Protein AF-A0ABD2GGA6-F1 (afdb_monomer)

Organism: Pagothenia borchgrevinki (NCBI:txid8213)

pLDDT: mean 84.06, std 16.99, range [43.5, 97.94]

Secondary structure (DSSP, 8-state):
-TT--SS-EEEE-SS-TTT-S-EEEEETTEEEEEEE--HHHHHHHHHHHHHHTTPPPPTTTHHHHHHHHHHTS-SS-SS-TTS---TT------HHHHHHHHHHHHHHTT--

Nearest PDB structures (foldseek):
  9c3c-assembly1_g  TM=4.250E-01  e=9.860E+00  Oryctolagus cuniculus
  2l6p-assembly1_A  TM=2.919E-01  e=5.508E+00  Pseudomonas aeruginosa

Foldseek 3Di:
DPPDDQAWDKDFPDDDLVPGQAIFIDHHNDTPGGGDRHPVVSVVVRLVCCVVVVNDDDPVCNLVSLLCCCPVVVHLHPDDPPDPVDVPPPPDRDVVSVVVVVVVVVVVVVVD

Radius of gyration: 16.71 Å; Cα contacts (8 Å, |Δi|>4): 120; chains: 1; bounding box: 41×45×35 Å

Solvent-accessible surface area (backbone atoms only — not comparable to full-atom values): 6899 Å² total; per-residue (Å²): 131,92,83,57,52,63,55,64,37,78,44,67,56,61,94,42,79,90,76,36,63,36,28,28,38,27,45,65,61,37,79,78,41,80,78,31,67,40,66,68,62,43,50,51,53,39,57,49,44,35,66,77,67,70,47,79,72,53,82,94,44,35,61,59,53,52,40,46,35,31,76,76,65,61,50,85,41,99,77,64,91,88,59,77,90,52,100,82,61,75,75,81,70,58,65,68,43,53,51,51,54,50,53,53,49,58,50,63,64,71,79,110

Structure (mmCIF, N/CA/C/O backbone):
data_AF-A0ABD2GGA6-F1
#
_entry.id   AF-A0ABD2GGA6-F1
#
loop_
_atom_site.group_PDB
_atom_site.id
_atom_site.type_symbol
_atom_site.label_atom_id
_atom_site.label_alt_id
_atom_site.label_comp_id
_atom_site.label_asym_id
_atom_site.label_entity_id
_atom_site.label_seq_id
_atom_site.pdbx_PDB_ins_code
_atom_site.Cartn_x
_atom_site.Cartn_y
_atom_site.Cartn_z
_atom_site.occupancy
_atom_site.B_iso_or_equiv
_atom_site.auth_seq_id
_atom_site.auth_comp_id
_atom_site.auth_asym_id
_atom_site.auth_atom_id
_atom_site.pdbx_PDB_model_num
ATOM 1 N N . MET A 1 1 ? 3.177 -19.030 -9.518 1.00 46.16 1 MET A N 1
ATOM 2 C CA . MET A 1 1 ? 2.242 -17.879 -9.436 1.00 46.16 1 MET A CA 1
ATOM 3 C C . MET A 1 1 ? 1.575 -17.800 -8.055 1.00 46.16 1 MET A C 1
ATOM 5 O O . MET A 1 1 ? 0.720 -16.955 -7.841 1.00 46.16 1 MET A O 1
ATOM 9 N N . ASP A 1 2 ? 2.032 -18.587 -7.076 1.00 51.25 2 ASP A N 1
ATOM 10 C CA . ASP A 1 2 ? 1.368 -18.817 -5.780 1.00 51.25 2 ASP A CA 1
ATOM 11 C C . ASP A 1 2 ? 1.676 -17.774 -4.695 1.00 51.25 2 ASP A C 1
ATOM 13 O O . ASP A 1 2 ? 1.459 -18.013 -3.512 1.00 51.25 2 ASP A O 1
ATOM 17 N N . GLN A 1 3 ? 2.216 -16.618 -5.080 1.00 61.81 3 GLN A N 1
ATOM 18 C CA . GLN A 1 3 ? 2.739 -15.621 -4.139 1.00 61.81 3 GLN A CA 1
ATOM 19 C C . GLN A 1 3 ? 1.847 -14.386 -3.989 1.00 61.81 3 GLN A C 1
ATOM 21 O O . GLN A 1 3 ? 2.186 -13.462 -3.251 1.00 61.81 3 GLN A O 1
ATOM 26 N N . VAL A 1 4 ? 0.724 -14.345 -4.704 1.00 66.31 4 VAL A N 1
ATOM 27 C CA . VAL A 1 4 ? -0.135 -13.165 -4.765 1.00 66.31 4 VAL A CA 1
ATOM 28 C C . VAL A 1 4 ? -1.279 -13.300 -3.761 1.00 66.31 4 VAL A C 1
ATOM 30 O O . VAL A 1 4 ? -1.932 -14.341 -3.688 1.00 66.31 4 VAL A O 1
ATOM 33 N N . GLN A 1 5 ? -1.489 -12.267 -2.945 1.00 78.31 5 GLN A N 1
ATOM 34 C CA . GLN A 1 5 ? -2.512 -12.266 -1.898 1.00 78.31 5 GLN A CA 1
ATOM 35 C C . GLN A 1 5 ? -3.921 -12.153 -2.502 1.00 78.31 5 GLN A C 1
ATOM 37 O O . GLN A 1 5 ? -4.102 -11.724 -3.643 1.00 78.31 5 GLN A O 1
ATOM 42 N N . LEU A 1 6 ? -4.933 -12.539 -1.719 1.00 87.19 6 LEU A N 1
ATOM 43 C CA . LEU A 1 6 ? -6.343 -12.355 -2.093 1.00 87.19 6 LEU A CA 1
ATOM 44 C C . LEU A 1 6 ? -6.728 -10.868 -2.096 1.00 87.19 6 LEU A C 1
ATOM 46 O O . LEU A 1 6 ? -7.554 -10.425 -2.891 1.00 87.19 6 LEU A O 1
ATOM 50 N N . THR A 1 7 ? -6.099 -10.080 -1.226 1.00 92.19 7 THR A N 1
ATOM 51 C CA . THR A 1 7 ? -6.333 -8.642 -1.125 1.00 92.19 7 THR A CA 1
ATOM 52 C C . THR A 1 7 ? -5.553 -7.861 -2.181 1.00 92.19 7 THR A C 1
ATOM 54 O O . THR A 1 7 ? -4.505 -8.328 -2.645 1.00 92.19 7 THR A O 1
ATOM 57 N N . PRO A 1 8 ? -6.015 -6.647 -2.531 1.00 96.56 8 PRO A N 1
ATOM 58 C CA . PRO A 1 8 ? -5.306 -5.753 -3.434 1.00 96.56 8 PRO A CA 1
ATOM 59 C C . PRO A 1 8 ? -3.818 -5.637 -3.105 1.00 96.56 8 PRO A C 1
ATOM 61 O O . PRO A 1 8 ? -3.448 -5.234 -2.003 1.00 96.56 8 PRO A O 1
ATOM 64 N N . THR A 1 9 ? -2.964 -6.007 -4.057 1.00 95.56 9 THR A N 1
ATOM 65 C CA . THR A 1 9 ? -1.515 -6.109 -3.854 1.00 95.56 9 THR A CA 1
ATOM 66 C C . THR A 1 9 ? -0.764 -5.524 -5.037 1.00 95.56 9 THR A C 1
ATOM 68 O O . THR A 1 9 ? -1.051 -5.843 -6.191 1.00 95.56 9 THR A O 1
ATOM 71 N N . ILE A 1 10 ? 0.235 -4.691 -4.747 1.00 96.38 10 ILE A N 1
ATOM 72 C CA . ILE A 1 10 ? 1.140 -4.147 -5.759 1.00 96.38 10 ILE A CA 1
ATOM 73 C C . ILE A 1 10 ? 2.289 -5.128 -5.976 1.00 96.38 10 ILE A C 1
ATOM 75 O O . ILE A 1 10 ? 2.988 -5.500 -5.035 1.00 96.38 10 ILE A O 1
ATOM 79 N N . VAL A 1 11 ? 2.527 -5.495 -7.229 1.00 95.94 11 VAL A N 1
ATOM 80 C CA . VAL A 1 11 ? 3.708 -6.247 -7.650 1.00 95.94 11 VAL A CA 1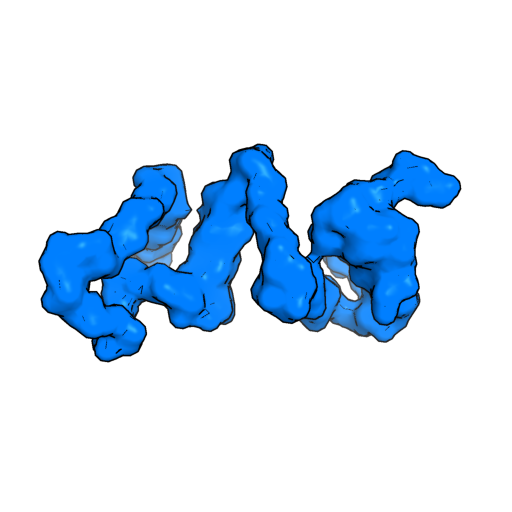
ATOM 81 C C . VAL A 1 11 ? 4.732 -5.262 -8.200 1.00 95.94 11 VAL A C 1
ATOM 83 O O . VAL A 1 11 ? 4.465 -4.532 -9.155 1.00 95.94 11 VAL A O 1
ATOM 86 N N . VAL A 1 12 ? 5.918 -5.238 -7.599 1.00 96.19 12 VAL A N 1
ATOM 87 C CA . VAL A 1 12 ? 7.027 -4.385 -8.038 1.00 96.19 12 VAL A CA 1
ATOM 88 C C . VAL A 1 12 ? 7.847 -5.133 -9.087 1.00 96.19 12 VAL A C 1
ATOM 90 O O . VAL A 1 12 ? 8.452 -6.159 -8.783 1.00 96.19 12 VAL A O 1
ATOM 93 N N . CYS A 1 13 ? 7.915 -4.618 -10.317 1.00 94.12 13 CYS A N 1
ATOM 94 C CA . CYS A 1 13 ? 8.730 -5.226 -11.371 1.00 94.12 13 CYS A CA 1
ATOM 95 C C . CYS A 1 13 ? 10.137 -4.624 -11.326 1.00 94.12 13 CYS A C 1
ATOM 97 O O . CYS A 1 13 ? 10.431 -3.627 -11.989 1.00 94.12 13 CYS A O 1
ATOM 99 N N . GLY A 1 14 ? 11.009 -5.171 -10.485 1.00 91.06 14 GLY A N 1
ATOM 100 C CA . GLY A 1 14 ? 12.376 -4.680 -10.326 1.00 91.06 14 GLY A CA 1
ATOM 101 C C . GLY A 1 14 ? 13.006 -5.125 -9.014 1.00 91.06 14 GLY A C 1
ATOM 102 O O . GLY A 1 14 ? 12.497 -6.013 -8.340 1.00 91.06 14 GLY A O 1
ATOM 103 N N . ARG A 1 15 ? 14.125 -4.491 -8.645 1.00 90.19 15 ARG A N 1
ATOM 104 C CA . ARG A 1 15 ? 14.842 -4.803 -7.396 1.00 90.19 15 ARG A CA 1
ATOM 105 C C . ARG A 1 15 ? 14.209 -4.155 -6.163 1.00 90.19 15 ARG A C 1
ATOM 107 O O . ARG A 1 15 ? 14.336 -4.688 -5.070 1.00 90.19 15 ARG A O 1
ATOM 114 N N . SER A 1 16 ? 13.570 -2.996 -6.325 1.00 93.38 16 SER A N 1
ATOM 115 C CA . SER A 1 16 ? 12.915 -2.264 -5.235 1.00 93.38 16 SER A CA 1
ATOM 116 C C . SER A 1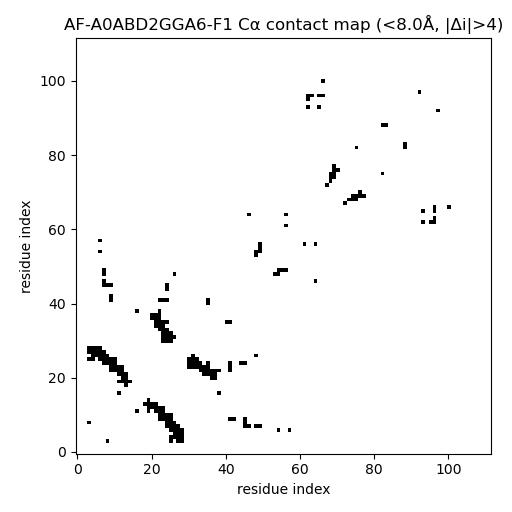 16 ? 11.834 -1.322 -5.760 1.00 93.38 16 SER A C 1
ATOM 118 O O . SER A 1 16 ? 11.859 -0.929 -6.929 1.00 93.38 16 SER A O 1
ATOM 120 N N . CYS A 1 17 ? 10.915 -0.904 -4.886 1.00 92.25 17 CYS A N 1
ATOM 121 C CA . CYS A 1 17 ? 9.889 0.090 -5.218 1.00 92.25 17 CYS A CA 1
ATOM 122 C C . CYS A 1 17 ? 10.474 1.477 -5.544 1.00 92.25 17 CYS A C 1
ATOM 124 O O . CYS A 1 17 ? 9.838 2.244 -6.257 1.00 92.25 17 CYS A O 1
ATOM 126 N N . TYR A 1 18 ? 11.696 1.769 -5.086 1.00 91.44 18 TYR A N 1
ATOM 127 C CA . TYR A 1 18 ? 12.398 3.033 -5.340 1.00 91.44 18 TYR A CA 1
ATOM 128 C C . TYR A 1 18 ? 13.073 3.100 -6.717 1.00 91.44 18 TYR A C 1
ATOM 130 O O . TYR A 1 18 ? 13.309 4.185 -7.236 1.00 91.44 18 TYR A O 1
ATOM 138 N N . SER A 1 19 ? 13.424 1.948 -7.299 1.00 93.69 19 SER A N 1
ATOM 139 C CA . SER A 1 19 ? 14.148 1.866 -8.580 1.00 93.69 19 SER A CA 1
ATOM 140 C C . SER A 1 19 ? 13.297 1.333 -9.732 1.00 93.69 19 SER A C 1
ATOM 142 O O . SER A 1 19 ? 13.675 1.468 -10.898 1.00 93.69 19 SER A O 1
ATOM 144 N N . SER A 1 20 ? 12.156 0.713 -9.424 1.00 94.69 20 SER A N 1
ATOM 145 C CA . SER A 1 20 ? 11.265 0.149 -10.429 1.00 94.69 20 SER A CA 1
ATOM 146 C C . SER A 1 20 ? 10.526 1.235 -11.212 1.00 94.69 20 SER A C 1
ATOM 148 O O . SER A 1 20 ? 10.101 2.251 -10.668 1.00 94.69 20 SER A O 1
ATOM 150 N N . ARG A 1 21 ? 10.353 0.983 -12.513 1.00 94.19 21 ARG A N 1
ATOM 151 C CA . ARG A 1 21 ? 9.579 1.819 -13.446 1.00 94.19 21 ARG A CA 1
ATOM 152 C C . ARG A 1 21 ? 8.302 1.135 -13.932 1.00 94.19 21 ARG A C 1
ATOM 154 O O . ARG A 1 21 ? 7.648 1.631 -14.843 1.00 94.19 21 ARG A O 1
ATOM 161 N N . ARG A 1 22 ? 7.990 -0.039 -13.378 1.00 96.44 22 ARG A N 1
ATOM 162 C CA . ARG A 1 22 ? 6.827 -0.835 -13.760 1.00 96.44 22 ARG A CA 1
ATOM 163 C C . ARG A 1 22 ? 6.267 -1.537 -12.535 1.00 96.44 22 ARG A C 1
ATOM 165 O O . ARG A 1 22 ? 6.957 -2.292 -11.854 1.00 96.44 22 ARG A O 1
ATOM 172 N N . PHE A 1 23 ? 4.988 -1.324 -12.299 1.00 97.94 23 PHE A N 1
ATOM 173 C CA . PHE A 1 23 ? 4.230 -1.956 -11.235 1.00 97.94 23 PHE A CA 1
ATOM 174 C C . PHE A 1 23 ? 3.032 -2.677 -11.845 1.00 97.94 23 PHE A C 1
ATOM 176 O O . PHE A 1 23 ? 2.555 -2.312 -12.921 1.00 97.94 23 PHE A O 1
ATOM 183 N N . MET A 1 24 ? 2.547 -3.699 -11.154 1.00 97.69 24 MET A N 1
ATO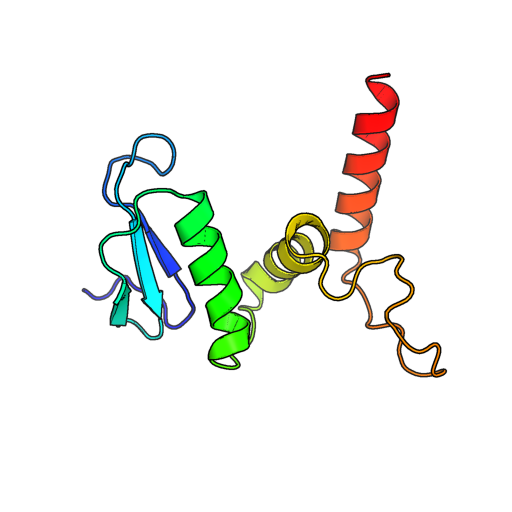M 184 C CA . MET A 1 24 ? 1.288 -4.362 -11.479 1.00 97.69 24 MET A CA 1
ATOM 185 C C . MET A 1 24 ? 0.375 -4.30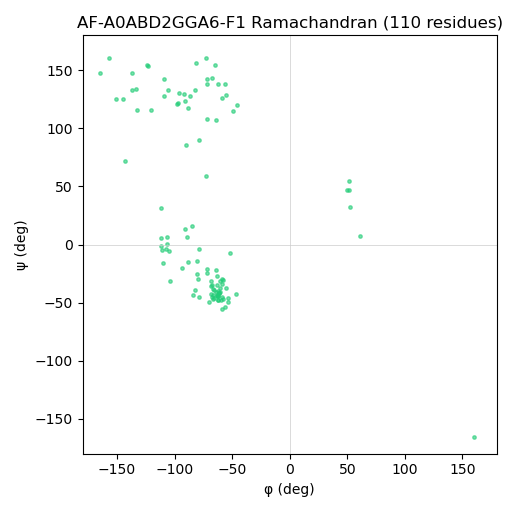6 -10.261 1.00 97.69 24 MET A C 1
ATOM 187 O O . MET A 1 24 ? 0.852 -4.251 -9.127 1.00 97.69 24 MET A O 1
ATOM 191 N N . LEU A 1 25 ? -0.929 -4.342 -10.492 1.00 97.56 25 LEU A N 1
ATOM 192 C CA . LEU A 1 25 ? -1.931 -4.521 -9.456 1.00 97.56 25 LEU A CA 1
ATOM 193 C C . LEU A 1 25 ? -2.545 -5.907 -9.605 1.00 97.56 25 LEU A C 1
ATOM 195 O O . LEU A 1 25 ? -3.037 -6.262 -10.678 1.00 97.56 25 LEU A O 1
ATOM 199 N N . SER A 1 26 ? -2.555 -6.652 -8.507 1.00 96.75 26 SER A N 1
ATOM 200 C CA . SER A 1 26 ? -3.351 -7.861 -8.382 1.00 96.75 26 SER A CA 1
ATOM 201 C C . SER A 1 26 ? -4.511 -7.659 -7.425 1.00 96.75 26 SER A C 1
ATOM 203 O O . SER A 1 26 ? -4.346 -7.051 -6.369 1.00 96.75 26 SER A O 1
ATOM 205 N N . VAL A 1 27 ? -5.650 -8.254 -7.759 1.00 95.06 27 VAL A N 1
ATOM 206 C CA . VAL A 1 27 ? -6.811 -8.416 -6.877 1.00 95.06 27 VAL A CA 1
ATOM 207 C C . VAL A 1 27 ? -7.272 -9.863 -7.009 1.00 95.06 27 VAL A C 1
ATOM 209 O O . VAL A 1 27 ? -7.309 -10.380 -8.122 1.00 95.06 27 VAL A O 1
ATOM 212 N N . ASP A 1 28 ? -7.548 -10.536 -5.892 1.00 91.94 28 ASP A N 1
ATOM 213 C CA . ASP A 1 28 ? -7.951 -11.948 -5.875 1.00 91.94 28 ASP A CA 1
ATOM 214 C C . ASP A 1 28 ? -7.021 -12.851 -6.705 1.00 91.94 28 ASP A C 1
ATOM 216 O O . ASP A 1 28 ? -7.447 -13.626 -7.557 1.00 91.94 28 ASP A O 1
ATOM 220 N N . ARG A 1 29 ? -5.703 -12.681 -6.517 1.00 90.44 29 ARG A N 1
ATOM 221 C CA . ARG A 1 29 ? -4.639 -13.413 -7.239 1.00 90.44 29 ARG A CA 1
ATOM 222 C C . ARG A 1 29 ? -4.611 -13.236 -8.763 1.00 90.44 29 ARG A C 1
ATOM 224 O O . ARG A 1 29 ? -3.816 -13.895 -9.431 1.00 90.44 29 ARG A O 1
ATOM 231 N N . ASN A 1 30 ? -5.421 -12.336 -9.311 1.00 93.00 30 ASN A N 1
ATOM 232 C CA . ASN A 1 30 ? -5.456 -12.020 -10.731 1.00 93.00 30 ASN A CA 1
ATOM 233 C C . ASN A 1 30 ? -4.801 -10.665 -10.995 1.00 93.00 30 ASN A C 1
ATOM 235 O O . ASN A 1 30 ? -5.116 -9.675 -10.332 1.00 93.00 30 ASN A O 1
ATOM 239 N N . ILE A 1 31 ? -3.920 -10.604 -11.997 1.00 95.50 31 ILE A N 1
ATOM 240 C CA .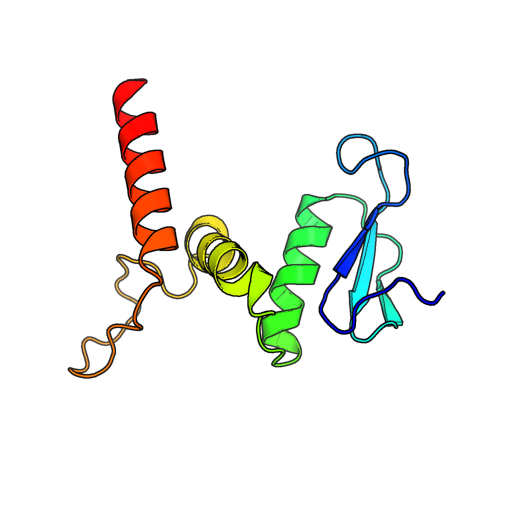 ILE A 1 31 ? -3.348 -9.336 -12.460 1.00 95.50 31 ILE A CA 1
ATOM 241 C C . ILE A 1 31 ? -4.442 -8.558 -13.195 1.00 95.50 31 ILE A C 1
ATOM 243 O O . ILE A 1 31 ? -4.838 -8.925 -14.297 1.00 95.50 31 ILE A O 1
ATOM 247 N N . VAL A 1 32 ? -4.928 -7.484 -12.573 1.00 95.38 32 VAL A N 1
ATOM 248 C CA . VAL A 1 32 ? -5.988 -6.621 -13.124 1.00 95.38 32 VAL A CA 1
ATOM 249 C C . VAL A 1 32 ? -5.425 -5.424 -13.892 1.00 95.38 32 VAL A C 1
ATOM 251 O O . VAL A 1 32 ? -6.124 -4.818 -14.699 1.00 95.38 32 VAL A O 1
ATOM 254 N N . GLN A 1 33 ? -4.161 -5.073 -13.642 1.00 95.88 33 GLN A N 1
ATOM 255 C CA . GLN A 1 33 ? -3.412 -4.066 -14.388 1.00 95.88 33 GLN A CA 1
ATOM 256 C C . GLN A 1 33 ? -1.924 -4.421 -14.340 1.00 95.88 33 GLN A C 1
ATOM 258 O O . GLN A 1 33 ? -1.368 -4.573 -13.255 1.00 95.88 33 GLN A O 1
ATOM 263 N N . ASP A 1 34 ? -1.263 -4.541 -15.487 1.00 95.56 34 ASP A N 1
ATOM 264 C CA . ASP A 1 34 ? 0.083 -5.117 -15.603 1.00 95.56 34 ASP A CA 1
ATOM 265 C C . ASP A 1 34 ? 1.173 -4.103 -15.998 1.00 95.56 34 ASP A C 1
ATOM 267 O O . ASP A 1 34 ? 2.359 -4.455 -16.096 1.00 95.56 34 ASP A O 1
ATOM 271 N N . ASN A 1 35 ? 0.791 -2.844 -16.221 1.00 95.62 35 ASN A N 1
ATOM 272 C CA . ASN A 1 35 ? 1.708 -1.794 -16.646 1.00 95.62 35 ASN A CA 1
ATOM 273 C C . ASN A 1 35 ? 1.387 -0.429 -16.018 1.00 95.62 35 ASN A C 1
ATOM 275 O O . ASN A 1 35 ? 0.924 0.499 -16.681 1.00 95.62 35 ASN A O 1
ATOM 279 N N . ILE A 1 36 ? 1.659 -0.297 -14.721 1.00 97.44 36 ILE A N 1
ATOM 280 C CA . ILE A 1 36 ? 1.528 0.965 -13.989 1.00 97.44 36 ILE A CA 1
ATOM 281 C C . ILE A 1 36 ? 2.911 1.636 -13.913 1.00 97.44 36 ILE A C 1
ATOM 283 O O . ILE A 1 36 ? 3.842 1.031 -13.378 1.00 97.44 36 ILE A O 1
ATOM 287 N N . PRO A 1 37 ? 3.088 2.872 -14.417 1.00 94.62 37 PRO A N 1
ATOM 288 C CA . PRO A 1 37 ? 4.413 3.485 -14.565 1.00 94.62 37 PRO A CA 1
ATOM 289 C C . PRO A 1 37 ? 4.973 4.099 -13.273 1.00 94.62 37 PRO A C 1
ATOM 291 O O . PRO A 1 37 ? 6.156 4.427 -13.215 1.00 94.62 37 PRO A O 1
ATOM 294 N N . SER A 1 38 ? 4.146 4.288 -12.239 1.00 95.75 38 SER A N 1
ATOM 295 C CA . SER A 1 38 ? 4.561 4.934 -10.992 1.00 95.75 38 SER A CA 1
ATOM 296 C C . SER A 1 38 ? 4.022 4.216 -9.758 1.00 95.75 38 SER A C 1
ATOM 298 O O . SER A 1 38 ? 2.911 3.680 -9.767 1.00 95.75 38 SER A O 1
ATOM 300 N N . LEU A 1 39 ? 4.800 4.255 -8.672 1.00 95.31 39 LEU A N 1
ATOM 301 C CA . LEU A 1 39 ? 4.391 3.698 -7.384 1.00 95.31 39 LEU A CA 1
ATOM 302 C C . LEU A 1 39 ? 3.157 4.418 -6.827 1.00 95.31 39 LEU A C 1
ATOM 304 O O . LEU A 1 39 ? 2.263 3.767 -6.300 1.00 95.31 39 LEU A O 1
ATOM 308 N N . VAL A 1 40 ? 3.089 5.746 -6.974 1.00 95.50 40 VAL A N 1
ATOM 309 C CA . VAL A 1 40 ? 1.955 6.549 -6.492 1.00 95.50 40 VAL A CA 1
ATOM 310 C C . VAL A 1 40 ? 0.668 6.127 -7.198 1.00 95.50 40 VAL A C 1
ATOM 312 O O . VAL A 1 40 ? -0.320 5.836 -6.532 1.00 95.50 40 VAL A O 1
ATOM 315 N N . SER A 1 41 ? 0.690 5.989 -8.528 1.00 96.50 41 SER A N 1
ATOM 316 C CA . SER A 1 41 ? -0.463 5.491 -9.287 1.00 96.50 41 SER A CA 1
ATOM 317 C C . SER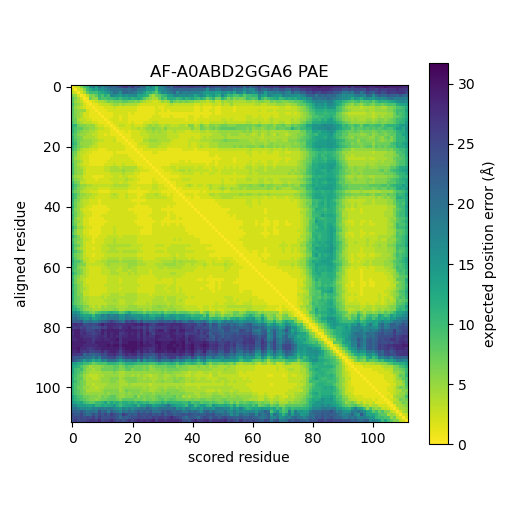 A 1 41 ? -0.847 4.070 -8.867 1.00 96.50 41 SER A C 1
ATOM 319 O O . SER A 1 41 ? -2.031 3.782 -8.711 1.00 96.50 41 SER A O 1
ATOM 321 N N . ALA A 1 42 ? 0.134 3.192 -8.636 1.00 97.38 42 ALA A N 1
ATOM 322 C CA . ALA A 1 42 ? -0.123 1.827 -8.182 1.00 97.38 42 ALA A CA 1
ATOM 323 C C . ALA A 1 42 ? -0.766 1.796 -6.785 1.00 97.38 42 ALA A C 1
ATOM 325 O O . ALA A 1 42 ? -1.718 1.046 -6.577 1.00 97.38 42 ALA A O 1
ATOM 326 N N . LEU A 1 43 ? -0.311 2.648 -5.859 1.00 96.56 43 LEU A N 1
ATOM 327 C CA . LEU A 1 43 ? -0.907 2.830 -4.531 1.00 96.56 43 LEU A CA 1
ATOM 328 C C . LEU A 1 43 ? -2.332 3.371 -4.616 1.00 96.56 43 LEU A C 1
ATOM 330 O O . LEU A 1 43 ? -3.209 2.843 -3.939 1.00 96.56 43 LEU A O 1
ATOM 334 N N . SER A 1 44 ? -2.594 4.361 -5.473 1.00 96.69 44 SER A N 1
ATOM 335 C CA . SER A 1 44 ? -3.948 4.883 -5.679 1.00 96.69 44 SER A CA 1
ATOM 336 C C . SER A 1 44 ? -4.899 3.821 -6.224 1.00 96.69 44 SER A C 1
ATOM 338 O O . SER A 1 44 ? -6.009 3.683 -5.714 1.00 96.69 44 SER A O 1
ATOM 340 N N . MET A 1 45 ? -4.468 3.034 -7.215 1.00 97.31 45 MET A N 1
ATOM 341 C CA . MET A 1 45 ? -5.284 1.950 -7.769 1.00 97.31 45 MET A CA 1
ATOM 342 C C . MET A 1 45 ? -5.506 0.821 -6.753 1.00 97.31 45 MET A C 1
ATOM 344 O O . MET A 1 45 ? -6.633 0.352 -6.596 1.00 97.31 45 MET A O 1
ATOM 348 N N . MET A 1 46 ? -4.460 0.418 -6.024 1.00 97.31 46 MET A N 1
ATOM 349 C CA . MET A 1 46 ? -4.563 -0.572 -4.951 1.00 97.31 46 MET A CA 1
ATOM 350 C C . MET A 1 46 ? -5.532 -0.101 -3.863 1.00 97.31 46 MET A C 1
ATOM 352 O O . MET A 1 46 ? -6.422 -0.848 -3.472 1.00 97.31 46 MET A O 1
ATOM 356 N N . PHE A 1 47 ? -5.414 1.144 -3.402 1.00 97.56 47 PHE A N 1
ATOM 357 C CA . PHE A 1 47 ? -6.280 1.681 -2.356 1.00 97.56 47 PHE A CA 1
ATOM 358 C C . PHE A 1 47 ? -7.732 1.796 -2.834 1.00 97.56 47 PHE A C 1
ATOM 360 O O . PHE A 1 47 ? -8.644 1.329 -2.155 1.00 97.56 47 PHE A O 1
ATOM 367 N N . GLY A 1 48 ? -7.951 2.329 -4.040 1.00 96.44 48 GLY A N 1
ATOM 368 C CA . GLY A 1 48 ? -9.286 2.457 -4.628 1.00 96.44 48 GLY A CA 1
ATOM 369 C C . GLY A 1 48 ? -10.007 1.118 -4.789 1.00 96.44 48 GLY A C 1
ATOM 370 O O . GLY A 1 48 ? -11.217 1.043 -4.587 1.00 96.44 48 GLY A O 1
ATOM 371 N N . SER A 1 49 ? -9.273 0.039 -5.069 1.00 96.81 49 SER A N 1
ATOM 372 C CA . SER A 1 49 ? -9.865 -1.289 -5.250 1.00 96.81 49 SER A CA 1
ATOM 373 C C . SER A 1 49 ? -10.560 -1.841 -3.994 1.00 96.81 49 SER A C 1
ATOM 375 O O . SER A 1 49 ? -11.547 -2.561 -4.134 1.00 96.81 49 SER A O 1
ATOM 377 N N . TYR A 1 50 ? -10.149 -1.437 -2.782 1.00 96.06 50 TYR A N 1
ATOM 378 C CA . TYR A 1 50 ? -10.871 -1.793 -1.553 1.00 96.06 50 TYR A CA 1
ATOM 379 C C . TYR A 1 50 ? -12.309 -1.256 -1.551 1.00 96.06 50 TYR A C 1
ATOM 381 O O . TYR A 1 50 ? -13.228 -1.951 -1.125 1.00 96.06 50 TYR A O 1
ATOM 389 N N . TYR A 1 51 ? -12.522 -0.056 -2.094 1.00 94.94 51 TYR A N 1
ATOM 390 C CA . TYR A 1 51 ? -13.842 0.568 -2.178 1.00 94.94 51 TYR A CA 1
ATOM 391 C C . TYR A 1 51 ? -14.625 0.098 -3.403 1.00 94.94 51 TYR A C 1
ATOM 393 O O . TYR A 1 51 ? -15.807 -0.213 -3.286 1.00 94.94 51 TYR A O 1
ATOM 401 N N . CYS A 1 52 ? -13.979 0.006 -4.571 1.00 95.31 52 CYS A N 1
ATOM 402 C CA . CYS A 1 52 ? -14.640 -0.418 -5.809 1.00 95.31 52 CYS A CA 1
ATOM 403 C C . CYS A 1 52 ? -15.165 -1.856 -5.738 1.00 95.31 52 CYS A C 1
ATOM 405 O O . CYS A 1 52 ? -16.214 -2.145 -6.306 1.00 95.31 52 CYS A O 1
ATOM 407 N N . PHE A 1 53 ? -14.450 -2.745 -5.047 1.00 94.25 53 PHE A N 1
ATOM 408 C CA . PHE A 1 53 ? -14.808 -4.161 -4.937 1.00 94.25 53 PHE A CA 1
ATOM 409 C C . PHE A 1 53 ? -15.364 -4.543 -3.560 1.00 94.25 53 PHE A C 1
ATOM 411 O O . PHE A 1 53 ? -15.597 -5.723 -3.313 1.00 94.25 53 PHE A O 1
ATOM 418 N N . ASN A 1 54 ? -15.591 -3.565 -2.672 1.00 94.06 54 ASN A N 1
ATOM 419 C CA . ASN A 1 54 ? -16.095 -3.778 -1.311 1.00 94.06 54 ASN A CA 1
ATOM 420 C C . ASN A 1 54 ? -15.287 -4.837 -0.528 1.00 94.06 54 ASN A C 1
ATOM 422 O O . ASN A 1 54 ? -15.839 -5.757 0.078 1.00 94.06 54 ASN A O 1
ATOM 426 N N . ILE A 1 55 ? -13.958 -4.724 -0.579 1.00 94.06 55 ILE A N 1
ATOM 427 C CA . ILE A 1 55 ? -13.028 -5.639 0.087 1.00 94.06 55 ILE A CA 1
ATOM 428 C C . ILE A 1 55 ? -12.712 -5.077 1.474 1.00 94.06 55 ILE A C 1
ATOM 430 O O . ILE A 1 55 ? -12.317 -3.920 1.610 1.00 94.06 55 ILE A O 1
ATOM 434 N N . ALA A 1 56 ? -12.847 -5.906 2.508 1.00 92.06 56 ALA A N 1
ATOM 435 C CA . ALA A 1 56 ? -12.441 -5.528 3.856 1.00 92.06 56 ALA A CA 1
ATOM 436 C C . ALA A 1 56 ? -10.914 -5.381 3.950 1.00 92.06 56 ALA A C 1
ATOM 438 O O . ALA A 1 56 ? -10.160 -6.154 3.355 1.00 92.06 56 ALA A O 1
ATOM 439 N N . TYR A 1 57 ? -10.447 -4.407 4.733 1.00 94.31 57 TYR A N 1
ATOM 440 C CA . TYR A 1 57 ? -9.022 -4.293 5.030 1.00 94.31 57 TYR A CA 1
ATOM 441 C C . TYR A 1 57 ? -8.522 -5.540 5.776 1.00 94.31 57 TYR A C 1
ATOM 443 O O . TYR A 1 57 ? -9.195 -5.991 6.707 1.00 94.31 57 TYR A O 1
ATOM 451 N N . PRO A 1 58 ? -7.332 -6.071 5.429 1.00 93.06 58 PRO A N 1
ATOM 452 C CA . PRO A 1 58 ? -6.667 -7.085 6.241 1.00 93.06 58 PRO A CA 1
ATOM 453 C C . PRO A 1 58 ? -6.467 -6.579 7.669 1.00 93.06 58 PRO A C 1
ATOM 455 O O . PRO A 1 58 ? -6.065 -5.427 7.860 1.00 93.06 58 PRO A O 1
ATOM 458 N N . SER A 1 59 ? -6.698 -7.427 8.672 1.00 90.44 59 SER A N 1
ATOM 459 C CA . SER A 1 59 ? -6.560 -7.067 10.091 1.00 90.44 59 SER A CA 1
ATOM 460 C C . SER A 1 59 ? -5.180 -6.505 10.426 1.00 90.44 59 SER A C 1
ATOM 462 O O . SER A 1 59 ? -5.061 -5.550 11.192 1.00 90.44 59 SER A O 1
ATOM 464 N N . GLU A 1 60 ? -4.141 -7.056 9.808 1.00 91.75 60 GLU A N 1
ATOM 465 C CA . GLU A 1 60 ? -2.736 -6.704 10.017 1.00 91.75 60 GLU A CA 1
ATOM 466 C C . GLU A 1 60 ? -2.388 -5.333 9.422 1.00 91.75 60 GLU A C 1
ATOM 468 O O . GLU A 1 60 ? -1.453 -4.681 9.880 1.00 91.75 60 GLU A O 1
ATOM 473 N N . LEU A 1 61 ? -3.145 -4.885 8.413 1.00 92.25 61 LEU A N 1
ATOM 474 C CA . LEU A 1 61 ? -2.913 -3.636 7.680 1.00 92.25 61 LEU A CA 1
ATOM 475 C C . LEU A 1 61 ? -3.978 -2.570 7.955 1.00 92.25 61 LEU A C 1
ATOM 477 O O . LEU A 1 61 ? -3.836 -1.441 7.487 1.00 92.25 61 LEU A O 1
ATOM 481 N N . ALA A 1 62 ? -5.022 -2.894 8.723 1.00 92.50 62 ALA A N 1
ATOM 482 C CA . ALA A 1 62 ? -6.178 -2.030 8.932 1.00 92.50 62 ALA A CA 1
ATOM 483 C C . ALA A 1 62 ? -5.785 -0.631 9.426 1.00 92.50 62 ALA A C 1
ATOM 485 O O . ALA A 1 62 ? -6.233 0.355 8.855 1.00 92.50 62 ALA A O 1
ATOM 486 N N . SER A 1 63 ? -4.887 -0.531 10.415 1.00 93.88 63 SER A N 1
ATOM 487 C CA . SER A 1 63 ? -4.434 0.772 10.941 1.00 93.88 63 SER A CA 1
ATOM 488 C C . SER A 1 63 ? -3.637 1.575 9.906 1.00 93.88 63 SER A C 1
ATOM 490 O O . SER A 1 63 ? -3.794 2.787 9.800 1.00 93.88 63 SER A O 1
ATOM 492 N N . THR A 1 64 ? -2.800 0.909 9.108 1.00 95.00 64 THR A N 1
ATOM 493 C CA . THR A 1 64 ? -2.011 1.554 8.050 1.00 95.00 64 THR A CA 1
ATOM 494 C C . THR A 1 64 ? -2.908 2.067 6.926 1.00 95.00 64 THR A C 1
ATOM 496 O O . THR A 1 64 ? -2.760 3.206 6.489 1.00 95.00 64 THR A O 1
ATOM 499 N N . LEU A 1 65 ? -3.866 1.257 6.474 1.00 95.12 65 LEU A N 1
ATOM 500 C CA . LEU A 1 65 ? -4.822 1.644 5.436 1.00 95.12 65 LEU A CA 1
ATOM 501 C C . LEU A 1 65 ? -5.782 2.732 5.931 1.00 95.12 65 LEU A C 1
ATOM 503 O O . LEU A 1 65 ? -6.120 3.641 5.180 1.00 95.12 65 LEU A O 1
ATOM 507 N N . GLU A 1 66 ? -6.158 2.694 7.207 1.00 94.44 66 GLU A N 1
ATOM 508 C CA . GLU A 1 66 ? -6.949 3.727 7.871 1.00 94.44 66 GLU A CA 1
ATOM 509 C C . GLU A 1 66 ? -6.195 5.070 7.973 1.00 94.44 66 GLU A C 1
ATOM 511 O O . GLU A 1 66 ? -6.785 6.132 7.751 1.00 94.44 66 GLU A O 1
ATOM 516 N N . PHE A 1 67 ? -4.886 5.041 8.241 1.00 93.31 67 PHE A N 1
ATOM 517 C CA . PHE A 1 67 ? -4.025 6.223 8.155 1.00 93.31 67 PHE A CA 1
ATOM 518 C C . PHE A 1 67 ? -3.977 6.769 6.722 1.00 93.31 67 PHE A C 1
ATOM 520 O O . PHE A 1 67 ? -4.224 7.956 6.504 1.00 93.31 67 PHE A O 1
ATOM 527 N N . VAL A 1 68 ? -3.755 5.901 5.726 1.00 93.88 68 VAL A N 1
ATOM 528 C CA . VAL A 1 68 ? -3.723 6.302 4.310 1.00 93.88 68 VAL A CA 1
ATOM 529 C C . VAL A 1 68 ? -5.044 6.947 3.8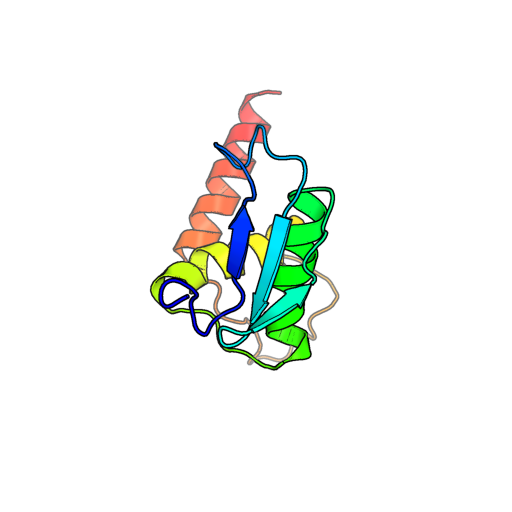79 1.00 93.88 68 VAL A C 1
ATOM 531 O O . VAL A 1 68 ? -5.050 8.018 3.268 1.00 93.88 68 VAL A O 1
ATOM 534 N N . GLN A 1 69 ? -6.163 6.332 4.263 1.00 93.19 69 GLN A N 1
ATOM 535 C CA . GLN A 1 69 ? -7.519 6.806 4.013 1.00 93.19 69 GLN A CA 1
ATOM 536 C C . GLN A 1 69 ? -7.729 8.249 4.494 1.00 93.19 69 GLN A C 1
ATOM 538 O O . GLN A 1 69 ? -8.260 9.075 3.748 1.00 93.19 69 GLN A O 1
ATOM 543 N N . ARG A 1 70 ? -7.334 8.559 5.735 1.00 89.88 70 ARG A N 1
ATOM 544 C CA . ARG A 1 70 ? -7.568 9.882 6.331 1.00 89.88 70 ARG A CA 1
ATOM 545 C C . ARG A 1 70 ? -6.580 10.930 5.840 1.00 89.88 70 ARG A C 1
ATOM 547 O O . ARG A 1 70 ? -7.005 12.031 5.502 1.00 89.88 70 ARG A O 1
ATOM 554 N N . CYS A 1 71 ? -5.294 10.594 5.787 1.00 89.38 71 CYS A N 1
ATOM 555 C CA . CYS A 1 71 ? -4.230 11.562 5.526 1.00 89.38 71 CYS A CA 1
ATOM 556 C C . CYS A 1 71 ? -4.042 11.870 4.038 1.00 89.38 71 CYS A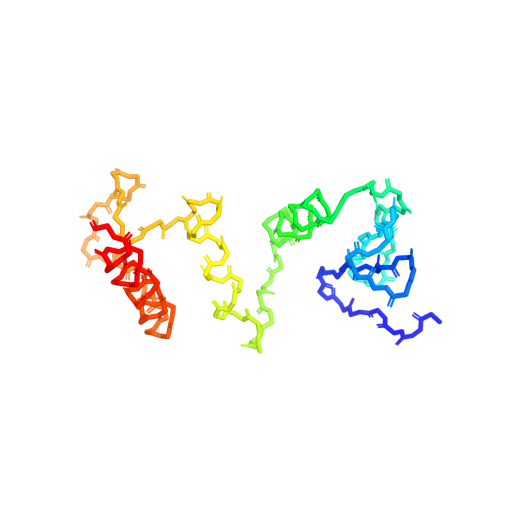 C 1
ATOM 558 O O . CYS A 1 71 ? -3.835 13.026 3.691 1.00 89.38 71 CYS A O 1
ATOM 560 N N . PHE A 1 72 ? -4.147 10.872 3.155 1.00 90.19 72 PHE A N 1
ATOM 561 C CA . PHE A 1 72 ? -3.868 11.063 1.724 1.00 90.19 72 PHE A CA 1
ATOM 562 C C . PHE A 1 72 ? -5.131 11.148 0.869 1.00 90.19 72 PHE A C 1
ATOM 564 O O . PHE A 1 72 ? -5.139 11.854 -0.135 1.00 90.19 72 PHE A O 1
ATOM 571 N N . PHE A 1 73 ? -6.204 10.454 1.261 1.00 89.69 73 PHE A N 1
ATOM 572 C CA . PHE A 1 73 ? -7.464 10.438 0.505 1.00 89.69 73 PHE A CA 1
ATOM 573 C C . PHE A 1 73 ? -8.572 11.290 1.132 1.00 89.69 73 PHE A C 1
ATOM 575 O O . PHE A 1 73 ? -9.631 11.447 0.528 1.00 89.69 73 PHE A O 1
ATOM 582 N N . SER A 1 74 ? -8.346 11.848 2.328 1.00 87.31 74 SER A N 1
ATOM 583 C CA . SER A 1 74 ? -9.318 12.680 3.054 1.00 87.31 74 SER A CA 1
ATOM 584 C C . SER A 1 74 ? -10.700 12.023 3.216 1.00 87.31 74 SER A C 1
ATOM 586 O O . SER A 1 74 ? -11.727 12.704 3.246 1.00 87.31 74 SER A O 1
ATOM 588 N N . ILE A 1 75 ? -10.743 10.694 3.335 1.00 86.56 75 ILE A N 1
ATOM 589 C CA . ILE A 1 75 ? -11.970 9.930 3.578 1.00 86.56 75 ILE A CA 1
ATOM 590 C C . ILE A 1 75 ? -12.151 9.777 5.093 1.00 86.56 75 ILE A C 1
ATOM 592 O O . ILE A 1 75 ? -11.287 9.237 5.786 1.00 86.56 75 ILE A O 1
ATOM 596 N N . ASN A 1 76 ? -13.300 10.222 5.609 1.00 79.06 76 ASN A N 1
ATOM 597 C CA . ASN A 1 76 ? -13.624 10.248 7.044 1.00 79.06 76 ASN A CA 1
ATOM 598 C C . ASN A 1 76 ? -12.545 10.939 7.911 1.00 79.06 76 ASN A C 1
ATOM 600 O O . ASN A 1 76 ? -12.040 10.321 8.853 1.00 79.06 76 ASN A O 1
ATOM 604 N N . PRO A 1 77 ? -12.157 12.193 7.603 1.00 68.50 77 PRO A N 1
ATOM 605 C CA . PRO A 1 77 ? -11.100 12.887 8.335 1.00 68.50 77 PRO A CA 1
ATOM 606 C C . PRO A 1 77 ? -11.485 13.152 9.801 1.00 68.50 77 PRO A C 1
ATOM 608 O O . PRO A 1 77 ? -12.661 13.318 10.120 1.00 68.50 77 PRO A O 1
ATOM 611 N N . GLU A 1 78 ? -10.472 13.270 10.669 1.00 60.50 78 GLU A N 1
ATOM 612 C CA . GLU A 1 78 ? -10.574 13.676 12.088 1.00 60.50 78 GLU A CA 1
ATOM 613 C C . GLU A 1 78 ? -11.454 14.919 12.296 1.00 60.50 78 GLU A C 1
ATOM 615 O O . GLU A 1 78 ? -12.252 15.020 13.231 1.00 60.50 78 GLU A O 1
ATOM 620 N N . ARG A 1 79 ? -11.278 15.898 11.403 1.00 56.28 79 ARG A N 1
ATOM 621 C CA . ARG A 1 79 ? -11.972 17.182 11.391 1.00 56.28 79 ARG A CA 1
ATOM 622 C C . ARG A 1 79 ? -12.455 17.439 9.968 1.00 56.28 79 ARG A C 1
ATOM 624 O O . ARG A 1 79 ? -11.651 17.584 9.054 1.00 56.28 79 ARG A O 1
ATOM 631 N N . GLY A 1 80 ? -13.769 17.494 9.774 1.00 48.81 80 GLY A N 1
ATOM 632 C CA . GLY A 1 80 ? -14.374 17.804 8.482 1.00 48.81 80 GLY A CA 1
ATOM 633 C C . GLY A 1 80 ? -15.851 18.160 8.618 1.00 48.81 80 GLY A C 1
ATOM 634 O O . GLY A 1 80 ? -16.550 17.642 9.484 1.00 48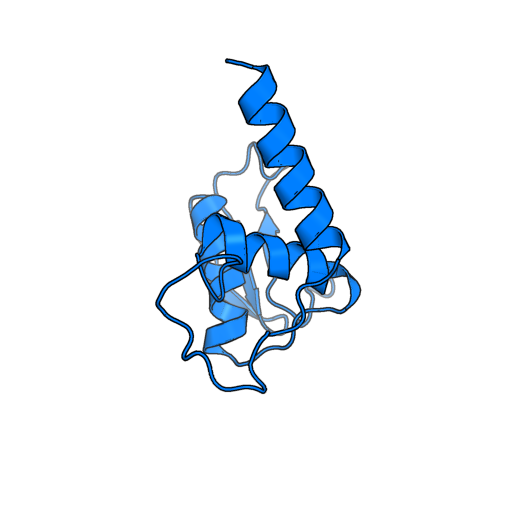.81 80 GLY A O 1
ATOM 635 N N . THR A 1 81 ? -16.339 19.049 7.755 1.00 50.22 81 THR A N 1
ATOM 636 C CA . THR A 1 81 ? -17.755 19.463 7.676 1.00 50.22 81 THR A CA 1
ATOM 637 C C . THR A 1 81 ? -18.649 18.448 6.952 1.00 50.22 81 THR A C 1
ATOM 639 O O . THR A 1 81 ? -19.858 18.638 6.893 1.00 50.22 81 THR A O 1
ATOM 642 N N . LYS A 1 82 ? -18.075 17.363 6.414 1.00 48.00 82 LYS A N 1
ATOM 643 C CA . LYS A 1 82 ? -18.758 16.332 5.609 1.00 48.00 82 LYS A CA 1
ATOM 644 C C . LYS A 1 82 ? -19.313 15.139 6.405 1.00 48.00 82 LYS A C 1
ATOM 646 O O . LYS A 1 82 ? -19.669 14.133 5.802 1.00 48.00 82 LYS A O 1
ATOM 651 N N . VAL A 1 83 ? -19.395 15.228 7.732 1.00 47.78 83 VAL A N 1
ATOM 652 C CA . VAL A 1 83 ? -20.054 14.211 8.568 1.00 47.78 83 VAL A CA 1
ATOM 653 C C . VAL A 1 83 ? -21.192 14.888 9.322 1.00 47.78 83 VAL A C 1
ATOM 655 O O . VAL A 1 83 ? -20.954 15.790 10.128 1.00 47.78 83 VAL A O 1
ATOM 658 N N . GLU A 1 84 ? -22.433 14.484 9.040 1.00 45.38 84 GLU A N 1
ATOM 659 C CA . GLU A 1 84 ? -23.592 14.906 9.827 1.00 45.38 84 GLU A CA 1
ATOM 660 C C . GLU A 1 84 ? -23.353 14.562 11.301 1.00 45.38 84 GLU A C 1
ATOM 662 O O . GLU A 1 84 ? -23.004 13.434 11.655 1.00 45.38 84 GLU A O 1
ATOM 667 N N . LYS A 1 85 ? -23.531 15.554 12.180 1.00 46.25 85 LYS A N 1
ATOM 668 C CA . LYS A 1 85 ? -23.428 15.403 13.637 1.00 46.25 85 LYS A CA 1
ATOM 669 C C . LYS A 1 85 ? -24.634 14.638 14.189 1.00 46.25 85 LYS A C 1
ATOM 671 O O . LYS A 1 85 ? -25.362 15.136 15.044 1.00 46.25 85 LYS A O 1
ATOM 676 N N . THR A 1 86 ? -24.861 13.420 13.728 1.00 45.19 86 THR A N 1
ATOM 677 C CA . THR A 1 86 ? -25.845 12.526 14.332 1.00 45.19 86 THR A CA 1
ATOM 678 C C . THR A 1 86 ? -25.177 11.857 15.533 1.00 45.19 86 THR A C 1
ATOM 680 O O . THR A 1 86 ? -24.041 11.390 15.439 1.00 45.19 86 THR A O 1
ATOM 683 N N . ARG A 1 87 ? -25.862 11.826 16.686 1.00 43.50 87 ARG A N 1
ATOM 684 C CA . ARG A 1 87 ? -25.361 11.384 18.012 1.00 43.50 87 ARG A CA 1
ATOM 685 C C . ARG A 1 87 ? -24.687 9.993 18.062 1.00 43.50 87 ARG A C 1
ATOM 687 O O . ARG A 1 87 ? -24.110 9.665 19.091 1.00 43.50 87 ARG A O 1
ATOM 694 N N . ALA A 1 88 ? -24.722 9.212 16.981 1.00 46.12 88 ALA A N 1
ATOM 695 C CA . ALA A 1 88 ? -24.130 7.878 16.855 1.00 46.12 88 ALA A CA 1
ATOM 696 C C . ALA A 1 88 ? -22.859 7.796 15.968 1.00 46.12 88 ALA A C 1
ATOM 698 O O . ALA A 1 88 ? -22.272 6.728 15.861 1.00 46.12 88 ALA A O 1
ATOM 699 N N . SER A 1 89 ? -22.415 8.886 15.322 1.00 47.06 89 SER A N 1
ATOM 700 C CA . SER A 1 89 ? -21.496 8.835 14.161 1.00 47.06 89 SER A CA 1
ATOM 701 C C . SER A 1 89 ? -20.074 9.378 14.402 1.00 47.06 89 SER A C 1
ATOM 703 O O . SER A 1 89 ? -19.429 9.890 13.484 1.00 47.06 89 SER A O 1
ATOM 705 N N . ARG A 1 90 ? -19.518 9.274 15.612 1.00 53.53 90 ARG A N 1
ATOM 706 C CA . ARG A 1 90 ? -18.049 9.305 15.719 1.00 53.53 90 ARG A CA 1
ATOM 707 C C . ARG A 1 90 ? -17.565 7.916 15.330 1.00 53.53 90 ARG A C 1
ATOM 709 O O . ARG A 1 90 ? -17.500 7.047 16.191 1.00 53.53 90 ARG A O 1
ATOM 716 N N . LEU A 1 91 ? -17.301 7.698 14.038 1.00 58.16 91 LEU A N 1
ATOM 717 C CA . LEU A 1 91 ? -16.569 6.510 13.595 1.00 58.16 91 LEU A CA 1
ATOM 718 C C . LEU A 1 91 ? -15.322 6.416 14.472 1.00 58.16 91 LEU A C 1
ATOM 720 O O . LEU A 1 91 ? -14.507 7.339 14.484 1.00 58.16 91 LEU A O 1
ATOM 724 N N . GLN A 1 92 ? -15.255 5.363 15.282 1.00 70.69 92 GLN A N 1
ATOM 725 C CA . GLN A 1 92 ? -14.199 5.194 16.262 1.00 70.69 92 GLN A CA 1
ATOM 726 C C . GLN A 1 92 ? -12.884 5.047 15.502 1.00 70.69 92 GLN A C 1
ATOM 728 O O . GLN A 1 92 ? -12.658 4.048 14.826 1.00 70.69 92 GLN A O 1
ATOM 733 N N . VAL A 1 93 ? -12.058 6.090 15.555 1.00 79.44 93 VAL A N 1
ATOM 734 C CA . VAL A 1 93 ? -10.737 6.083 14.933 1.00 79.44 93 VAL A CA 1
ATOM 735 C C . VAL A 1 93 ? -9.838 5.173 15.747 1.00 79.44 93 VAL A C 1
ATOM 737 O O . VAL A 1 93 ? -9.873 5.201 16.982 1.00 79.44 93 VAL A O 1
ATOM 740 N N . ASN A 1 94 ? -9.028 4.365 15.071 1.00 85.75 94 ASN A N 1
ATOM 741 C CA . ASN A 1 94 ? -8.045 3.557 15.766 1.00 85.75 94 ASN A CA 1
ATOM 742 C C . ASN A 1 94 ? -7.085 4.464 16.566 1.00 85.75 94 ASN A C 1
ATOM 744 O O . ASN A 1 94 ? -6.472 5.364 15.985 1.00 85.75 94 ASN A O 1
ATOM 748 N N . PRO A 1 95 ? -6.904 4.232 17.880 1.00 88.31 95 PRO A N 1
ATOM 749 C CA . PRO A 1 95 ? -6.088 5.100 18.726 1.00 88.31 95 PRO A CA 1
ATOM 750 C C . PRO A 1 95 ? -4.636 5.206 18.251 1.00 88.31 95 PRO A C 1
ATOM 752 O O . PRO A 1 95 ? -4.027 6.254 18.412 1.00 88.31 95 PRO A O 1
ATOM 755 N N . ARG A 1 96 ? -4.087 4.173 17.599 1.00 90.50 96 ARG A N 1
ATOM 756 C CA . ARG A 1 96 ? -2.728 4.227 17.037 1.00 90.50 96 ARG A CA 1
ATOM 757 C C . ARG A 1 96 ? -2.630 5.183 15.852 1.00 90.50 96 ARG A C 1
ATOM 759 O O . ARG A 1 96 ? -1.613 5.846 15.695 1.00 90.50 96 ARG A O 1
ATOM 766 N N . VAL A 1 97 ? -3.683 5.262 15.036 1.00 91.06 97 VAL A N 1
ATOM 767 C CA . VAL A 1 97 ? -3.757 6.200 13.907 1.00 91.06 97 VAL A CA 1
ATOM 768 C C . VAL A 1 97 ? -3.844 7.630 14.429 1.00 91.06 97 VAL A C 1
ATOM 770 O O . VAL A 1 97 ? -3.123 8.491 13.938 1.00 91.06 97 VAL A O 1
ATOM 773 N N . LEU A 1 98 ? -4.653 7.863 15.469 1.00 88.06 98 LEU A N 1
ATOM 774 C CA . LEU A 1 98 ? -4.726 9.155 16.160 1.00 88.06 98 LEU A CA 1
ATOM 775 C C . LEU A 1 98 ? -3.365 9.598 16.688 1.00 88.06 98 LEU A C 1
ATOM 777 O O . LEU A 1 98 ? -2.918 10.700 16.380 1.00 88.06 98 LEU A O 1
ATOM 781 N N . THR A 1 99 ? -2.709 8.727 17.459 1.00 90.88 99 THR A N 1
ATOM 782 C CA . THR A 1 99 ? -1.396 9.014 18.038 1.00 90.88 99 THR A CA 1
ATOM 783 C C . THR A 1 99 ? -0.380 9.335 16.949 1.00 90.88 99 THR A C 1
ATOM 785 O O . THR A 1 99 ? 0.276 10.364 17.044 1.00 90.88 99 THR A O 1
ATOM 788 N N . LEU A 1 100 ? -0.313 8.539 15.874 1.00 91.62 100 LEU A N 1
ATOM 789 C CA . LEU A 1 100 ? 0.625 8.785 14.777 1.00 91.62 100 LEU A CA 1
ATOM 790 C C . LEU A 1 100 ? 0.369 10.126 14.073 1.00 91.62 100 LEU A C 1
ATOM 792 O O . LEU A 1 100 ? 1.310 10.862 13.797 1.00 91.62 100 LEU A O 1
ATOM 796 N N . ILE A 1 101 ? -0.892 10.467 13.787 1.00 88.81 101 ILE A N 1
ATOM 797 C CA . ILE A 1 101 ? -1.244 11.753 13.161 1.00 88.81 101 ILE A CA 1
ATOM 798 C C . ILE A 1 101 ? -0.835 12.924 14.060 1.00 88.81 101 ILE A C 1
ATOM 800 O O . ILE A 1 101 ? -0.319 13.930 13.565 1.00 88.81 101 ILE A O 1
ATOM 804 N N . GLN A 1 102 ? -1.061 12.800 15.369 1.00 87.94 102 GLN A N 1
ATOM 805 C CA . GLN A 1 102 ? -0.696 13.829 16.335 1.00 87.94 102 GLN A CA 1
ATOM 806 C C . GLN A 1 102 ? 0.825 13.984 16.443 1.00 87.94 102 GLN A C 1
ATOM 808 O O . GLN A 1 102 ? 1.314 15.102 16.349 1.00 87.94 102 GLN A O 1
ATOM 813 N N . GLU A 1 103 ? 1.570 12.885 16.564 1.00 90.56 103 GLU A N 1
ATOM 814 C CA . GLU A 1 103 ? 3.036 12.904 16.629 1.00 90.56 103 GLU A CA 1
ATOM 815 C C . GLU A 1 103 ? 3.668 13.494 15.363 1.00 90.56 103 GLU A C 1
ATOM 817 O O . GLU A 1 103 ? 4.593 14.298 15.462 1.00 90.56 103 GLU A O 1
ATOM 822 N N . LEU A 1 104 ? 3.152 13.142 14.178 1.00 89.12 104 LEU A N 1
ATOM 823 C CA . LEU A 1 104 ? 3.612 13.714 12.909 1.00 89.12 104 LEU A CA 1
ATOM 824 C C . LEU A 1 104 ? 3.341 15.215 12.839 1.00 89.12 104 LEU A C 1
ATOM 826 O O . LEU A 1 104 ? 4.230 15.973 12.465 1.00 89.12 104 LEU A O 1
ATOM 830 N N . SER A 1 105 ? 2.140 15.643 13.242 1.00 84.81 105 SER A N 1
ATOM 831 C CA . SER A 1 105 ? 1.810 17.066 13.310 1.00 84.81 105 SER A CA 1
ATOM 832 C C . SER A 1 105 ? 2.784 17.774 14.251 1.00 84.81 105 SER A C 1
ATOM 834 O O . SER A 1 105 ? 3.461 18.707 13.835 1.00 84.81 105 SER A O 1
ATOM 836 N N . ASP A 1 106 ? 2.904 17.306 15.496 1.00 85.25 106 ASP A N 1
ATOM 837 C CA . ASP A 1 106 ? 3.766 17.898 16.524 1.00 85.25 106 ASP A CA 1
ATOM 838 C C . ASP A 1 106 ? 5.241 17.966 16.091 1.00 85.25 106 ASP A C 1
ATOM 840 O O . ASP A 1 106 ? 5.949 18.879 16.516 1.00 85.25 106 ASP A O 1
ATOM 844 N N . HIS A 1 107 ? 5.711 17.033 15.255 1.00 84.00 107 HIS A N 1
ATOM 845 C CA . HIS A 1 107 ? 7.040 17.094 14.645 1.00 84.00 107 HIS A CA 1
ATOM 846 C C . HIS A 1 107 ? 7.139 18.211 13.600 1.00 84.00 107 HIS A C 1
ATOM 848 O O . HIS A 1 107 ? 8.059 19.018 13.683 1.00 84.00 107 HIS A O 1
ATOM 854 N N . GLU A 1 108 ? 6.194 18.308 12.658 1.00 76.56 108 GLU A N 1
ATOM 855 C CA . GLU A 1 108 ? 6.192 19.380 11.648 1.00 76.56 108 GLU A CA 1
ATOM 856 C C . GLU A 1 108 ? 6.106 20.780 12.278 1.00 76.56 108 GLU A C 1
ATOM 858 O O . GLU A 1 108 ? 6.691 21.724 11.756 1.00 76.56 108 GLU A O 1
ATOM 863 N N . TRP A 1 109 ? 5.443 20.924 13.432 1.00 58.44 109 TRP A N 1
ATOM 864 C CA . TRP A 1 109 ? 5.401 22.183 14.191 1.00 58.44 109 TRP A CA 1
ATOM 865 C C . TRP A 1 109 ? 6.723 22.545 14.887 1.00 58.44 109 TRP A C 1
ATOM 867 O O . TRP A 1 109 ? 6.900 23.706 15.243 1.00 58.44 109 TRP A O 1
ATOM 877 N N . ARG A 1 110 ? 7.629 21.588 15.135 1.00 54.84 110 ARG A N 1
ATOM 878 C CA . ARG A 1 110 ? 8.932 21.838 15.792 1.00 54.84 110 ARG A CA 1
ATOM 879 C C . ARG A 1 110 ? 10.047 22.215 14.819 1.00 54.84 110 ARG A C 1
ATOM 881 O O . ARG A 1 110 ? 11.078 22.704 15.269 1.00 54.84 110 ARG A O 1
ATOM 888 N N . ASP A 1 111 ? 9.843 21.981 13.526 1.00 54.62 111 ASP A N 1
ATOM 889 C CA . ASP A 1 111 ? 10.794 22.315 12.461 1.00 54.62 111 ASP A CA 1
ATOM 890 C C . ASP A 1 111 ? 10.588 23.744 11.895 1.00 54.62 111 ASP A C 1
ATOM 892 O O . ASP A 1 111 ? 11.240 24.120 10.917 1.00 54.62 111 ASP A O 1
ATOM 896 N N . VAL A 1 112 ? 9.698 24.544 12.507 1.00 47.75 112 VAL A N 1
ATOM 897 C CA . VAL A 1 112 ? 9.374 25.949 12.168 1.00 47.75 112 VAL A CA 1
ATOM 898 C C . VAL A 1 112 ? 9.741 26.869 13.328 1.00 47.75 112 VAL A C 1
ATOM 900 O O . VAL A 1 112 ? 10.287 27.962 13.051 1.00 47.75 112 VAL A O 1
#

Mean predicted aligned error: 7.87 Å

Sequence (112 aa):
MDQVQLTPTIVVCGRSCYSSRRFMLSVDRNIVQDNIPSLVSALSMMFGSYYCFNIAYPSELASTLEFVQRCFFSINPERGTKVEKTRASRLQVNPRVLTLIQELSDHEWRDV